Protein AF-A0A830BHT2-F1 (afdb_monomer)

Solvent-accessible surface area (backbone atoms only — not comparable to full-atom values): 4720 Å² total; per-residue (Å²): 89,54,49,80,75,48,71,53,99,67,53,30,34,36,25,41,72,16,30,50,71,51,74,58,88,58,34,32,33,78,45,82,63,36,74,42,79,45,61,21,94,77,56,88,79,87,80,88,80,66,86,92,50,83,90,64,66,91,79,57,41,80,51,55,70,73,55,53,52,57,62,60,72,76,112

Foldseek 3Di:
DADFPDADPLGWTWGAQDWDWQDDPLEIETHTDGIDTDGSVPDPDDDDDDPVDDPDDPSHDYDDPVVSVVRVVVD

Mean predicted aligned error: 3.43 Å

Organism: NCBI:txid374723

Radius of gyration: 13.94 Å; Cα contacts (8 Å, |Δi|>4): 113; chains: 1; bounding box: 29×28×36 Å

InterPro domains:
  IPR001163 Sm domain, eukaryotic/archaea-type [PF01423] (2-47)
  IPR001163 Sm domain, eukaryotic/archaea-type [SM00651] (1-48)
  IPR010920 LSM domain superfamily [SSF50182] (2-52)
  IPR044642 U6 snRNA-associated Sm-like protein Lsm1/8 [PTHR15588] (1-69)
  IPR047575 Sm domain [PS52002] (1-52)

Structure (mmCIF, N/CA/C/O backbone):
data_AF-A0A830BHT2-F1
#
_entry.id   AF-A0A830BHT2-F1
#
loop_
_atom_site.group_PDB
_atom_site.id
_atom_site.type_symbol
_atom_site.label_atom_id
_atom_site.label_alt_id
_atom_site.label_comp_id
_atom_site.label_asym_id
_atom_site.label_entity_id
_atom_site.label_seq_id
_atom_site.pdbx_PDB_ins_code
_atom_site.Cartn_x
_atom_site.Cartn_y
_atom_site.Cartn_z
_atom_site.occupancy
_atom_site.B_iso_or_equiv
_atom_site.auth_seq_id
_atom_site.auth_comp_id
_atom_site.auth_asym_id
_atom_site.auth_atom_id
_atom_site.pdbx_PDB_model_num
ATOM 1 N N . MET A 1 1 ? -1.782 2.55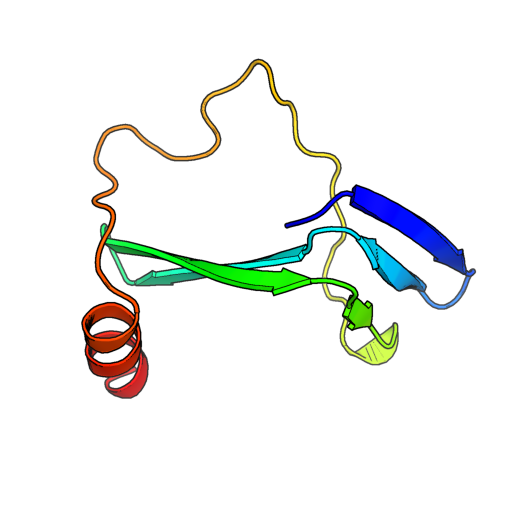5 -0.740 1.00 94.56 1 MET A N 1
ATOM 2 C CA . MET A 1 1 ? -1.966 3.768 -1.566 1.00 94.56 1 MET A CA 1
ATOM 3 C C . MET A 1 1 ? -0.638 4.499 -1.674 1.00 94.56 1 MET A C 1
ATOM 5 O O . MET A 1 1 ? 0.228 4.256 -0.845 1.00 94.56 1 MET A O 1
ATOM 9 N N . GLY A 1 2 ? -0.449 5.348 -2.679 1.00 96.00 2 GLY A N 1
ATOM 10 C CA . GLY A 1 2 ? 0.780 6.120 -2.882 1.00 96.00 2 GLY A CA 1
ATOM 11 C C . GLY A 1 2 ? 0.859 6.664 -4.305 1.00 96.00 2 GLY A C 1
ATOM 12 O O . GLY A 1 2 ? 0.044 6.297 -5.152 1.00 96.00 2 GLY A O 1
ATOM 13 N N . THR A 1 3 ? 1.849 7.507 -4.583 1.00 97.19 3 THR A N 1
ATOM 14 C CA . THR A 1 3 ? 2.078 8.029 -5.936 1.00 97.19 3 THR A CA 1
ATOM 15 C C . THR A 1 3 ? 2.840 6.995 -6.755 1.00 97.19 3 THR A C 1
ATOM 17 O O . THR A 1 3 ? 3.994 6.694 -6.441 1.00 97.19 3 THR A O 1
ATOM 20 N N . LEU A 1 4 ? 2.227 6.464 -7.816 1.00 97.56 4 LEU A N 1
ATOM 21 C CA . LEU A 1 4 ? 2.898 5.550 -8.742 1.00 97.56 4 LEU A CA 1
ATOM 22 C C . LEU A 1 4 ? 3.980 6.303 -9.525 1.00 97.56 4 LEU A C 1
ATOM 24 O O . LEU A 1 4 ? 3.682 7.173 -10.339 1.00 97.56 4 LEU A O 1
ATOM 28 N N . ARG A 1 5 ? 5.250 5.985 -9.259 1.00 98.00 5 ARG A N 1
ATOM 29 C CA . ARG A 1 5 ? 6.403 6.632 -9.905 1.00 98.00 5 ARG A CA 1
ATOM 30 C C . ARG A 1 5 ? 6.902 5.878 -11.126 1.00 98.00 5 ARG A C 1
ATOM 32 O O . ARG A 1 5 ? 7.392 6.505 -12.059 1.00 98.00 5 ARG A O 1
ATOM 39 N N . SER A 1 6 ? 6.799 4.554 -11.116 1.00 97.88 6 SER A N 1
ATOM 40 C CA . SER A 1 6 ? 7.193 3.706 -12.238 1.00 97.88 6 SER A CA 1
ATOM 41 C C . SER A 1 6 ? 6.519 2.343 -12.138 1.00 97.88 6 SER A C 1
ATOM 43 O O . SER A 1 6 ? 6.221 1.882 -11.032 1.00 97.88 6 SER A O 1
ATOM 45 N N . PHE A 1 7 ? 6.318 1.708 -13.288 1.00 97.75 7 PHE A N 1
ATOM 46 C CA . PHE A 1 7 ? 5.909 0.316 -13.410 1.00 97.75 7 PHE A CA 1
ATOM 47 C C . PHE A 1 7 ? 6.527 -0.320 -14.663 1.00 97.75 7 PHE A C 1
ATOM 49 O O . PHE A 1 7 ? 6.983 0.392 -15.559 1.00 97.75 7 PHE A O 1
ATOM 56 N N . ASP A 1 8 ? 6.546 -1.651 -14.731 1.00 97.69 8 ASP A N 1
ATOM 57 C CA . ASP A 1 8 ? 7.007 -2.407 -15.903 1.00 97.69 8 ASP A CA 1
ATOM 58 C C . ASP A 1 8 ? 5.940 -3.386 -16.437 1.00 97.69 8 ASP A C 1
ATOM 60 O O . ASP A 1 8 ? 4.844 -3.507 -15.887 1.00 97.69 8 ASP A O 1
ATOM 64 N N . GLN A 1 9 ? 6.249 -4.103 -17.526 1.00 97.38 9 GLN A N 1
ATOM 65 C CA . GLN A 1 9 ? 5.338 -5.080 -18.141 1.00 97.38 9 GLN A CA 1
ATOM 66 C C . GLN A 1 9 ? 5.040 -6.309 -17.267 1.00 97.38 9 GLN A C 1
ATOM 68 O O . GLN A 1 9 ? 4.148 -7.087 -17.598 1.00 97.38 9 GLN A O 1
ATOM 73 N N . PHE A 1 10 ? 5.793 -6.509 -16.184 1.00 96.88 10 PHE A N 1
ATOM 74 C CA . PHE A 1 10 ? 5.567 -7.573 -15.210 1.00 96.88 10 PHE A CA 1
ATOM 75 C C . PHE A 1 10 ? 4.775 -7.077 -13.997 1.00 96.88 10 PHE A C 1
ATOM 77 O O . PHE A 1 10 ? 4.591 -7.845 -13.061 1.00 96.88 10 PHE A O 1
ATOM 84 N N . ALA A 1 11 ? 4.298 -5.826 -14.018 1.00 96.56 11 ALA A N 1
ATOM 85 C CA . ALA A 1 11 ? 3.601 -5.152 -12.925 1.00 96.56 11 ALA A CA 1
ATOM 86 C C . ALA A 1 11 ? 4.450 -4.921 -11.663 1.00 96.56 11 ALA A C 1
ATOM 88 O O . ALA A 1 11 ? 3.897 -4.646 -10.597 1.00 96.56 11 ALA A O 1
ATOM 89 N N . ASN A 1 12 ? 5.786 -4.971 -11.755 1.00 98.00 12 ASN A N 1
ATOM 90 C CA . ASN A 1 12 ? 6.606 -4.427 -10.673 1.00 98.00 12 ASN A CA 1
ATOM 91 C C . ASN A 1 12 ? 6.339 -2.923 -10.577 1.00 98.00 12 ASN A C 1
ATOM 93 O O . ASN A 1 12 ? 6.257 -2.255 -11.607 1.00 98.00 12 ASN A O 1
ATOM 97 N N . ALA A 1 13 ? 6.218 -2.387 -9.364 1.00 98.00 13 ALA A N 1
ATOM 98 C CA . ALA A 1 13 ? 5.818 -0.998 -9.157 1.00 98.00 13 ALA A CA 1
ATOM 99 C C . ALA A 1 13 ? 6.673 -0.304 -8.098 1.00 98.00 13 ALA A C 1
ATOM 101 O O . ALA A 1 13 ? 7.056 -0.899 -7.089 1.00 98.00 13 ALA A O 1
ATOM 102 N N . VAL A 1 14 ? 6.929 0.986 -8.312 1.00 98.38 14 VAL A N 1
ATOM 103 C CA . VAL A 1 14 ? 7.542 1.874 -7.320 1.00 98.38 14 VAL A CA 1
ATOM 104 C C . VAL A 1 14 ? 6.512 2.912 -6.899 1.00 98.38 14 VAL A C 1
ATOM 106 O O . VAL A 1 14 ? 6.056 3.707 -7.724 1.00 98.38 14 VAL A O 1
ATOM 109 N N . LEU A 1 15 ? 6.163 2.913 -5.614 1.00 98.31 15 LEU A N 1
ATOM 110 C CA . LEU A 1 15 ? 5.287 3.900 -4.995 1.00 98.31 15 LEU A CA 1
ATOM 111 C C . LEU A 1 15 ? 6.104 4.848 -4.117 1.00 98.31 15 LEU A C 1
ATOM 113 O O . LEU A 1 15 ? 6.889 4.409 -3.279 1.00 98.31 15 LEU A O 1
ATOM 117 N N . GLU A 1 16 ? 5.893 6.148 -4.277 1.00 98.25 16 GLU A N 1
ATOM 118 C CA . GLU A 1 16 ? 6.399 7.164 -3.352 1.00 98.25 16 GLU A CA 1
ATOM 119 C C . GLU A 1 16 ? 5.303 7.584 -2.368 1.00 98.25 16 GLU A C 1
ATOM 121 O O . GLU A 1 16 ? 4.117 7.579 -2.711 1.00 98.25 16 GLU A O 1
ATOM 126 N N . SER A 1 17 ? 5.708 7.968 -1.151 1.00 97.69 17 SER A N 1
ATOM 127 C CA . SER A 1 17 ? 4.803 8.382 -0.069 1.00 97.69 17 SER A CA 1
ATOM 128 C C . SER A 1 17 ? 3.707 7.346 0.179 1.00 97.69 17 SER A C 1
ATOM 130 O O . SER A 1 17 ? 2.548 7.678 0.414 1.00 97.69 17 SER A O 1
ATOM 132 N N . ALA A 1 18 ? 4.083 6.071 0.078 1.00 97.94 18 ALA A N 1
ATOM 133 C CA . ALA A 1 18 ? 3.171 4.961 0.196 1.00 97.94 18 ALA A CA 1
ATOM 134 C C . ALA A 1 18 ? 2.649 4.831 1.630 1.00 97.94 18 ALA A C 1
ATOM 136 O O . ALA A 1 18 ? 3.387 5.024 2.603 1.00 97.94 18 ALA A O 1
ATOM 137 N N . CYS A 1 19 ? 1.387 4.438 1.744 1.00 96.94 19 CYS A N 1
ATOM 138 C CA . CYS A 1 19 ? 0.766 3.966 2.969 1.00 96.94 19 CYS A CA 1
ATOM 139 C C . CYS A 1 19 ? 0.038 2.640 2.723 1.00 96.94 19 CYS A C 1
ATOM 141 O O . CYS A 1 19 ? -0.554 2.412 1.664 1.00 96.94 19 CYS A O 1
ATOM 143 N N . GLU A 1 20 ? 0.075 1.756 3.707 1.00 96.62 20 GLU A N 1
ATOM 144 C CA . GLU A 1 20 ? -0.783 0.580 3.770 1.00 96.62 20 GLU A CA 1
ATOM 145 C C . GLU A 1 20 ? -2.078 0.962 4.483 1.00 96.62 20 GLU A C 1
ATOM 147 O O . GLU A 1 20 ? -2.037 1.423 5.622 1.00 96.62 20 GLU A O 1
ATO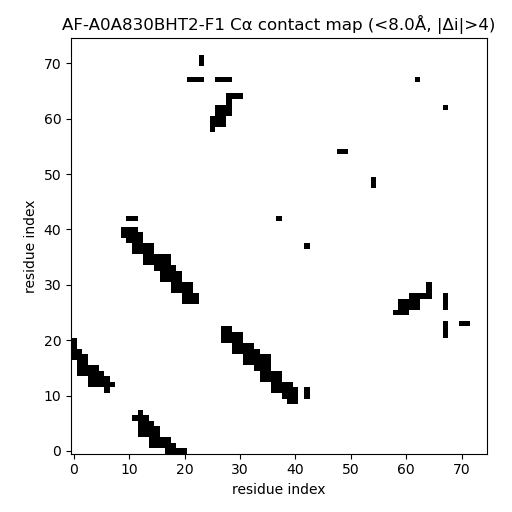M 152 N N . ARG A 1 21 ? -3.223 0.771 3.821 1.00 95.88 21 ARG A N 1
ATOM 153 C CA . ARG A 1 21 ? -4.534 0.919 4.454 1.00 95.88 21 ARG A CA 1
ATOM 154 C C . ARG A 1 21 ? -5.028 -0.456 4.880 1.00 95.88 21 ARG A C 1
ATOM 156 O O . ARG A 1 21 ? -5.269 -1.306 4.027 1.00 95.88 21 ARG A O 1
ATOM 163 N N . VAL A 1 22 ? -5.205 -0.653 6.180 1.00 96.56 22 VAL A N 1
ATOM 164 C CA . VAL A 1 22 ? -5.807 -1.866 6.748 1.00 96.56 22 VAL A CA 1
ATOM 165 C C . VAL A 1 22 ? -7.262 -1.563 7.086 1.00 96.56 22 VAL A C 1
ATOM 167 O O . VAL A 1 22 ? -7.527 -0.564 7.752 1.00 96.56 22 VAL A O 1
ATOM 170 N N . ILE A 1 23 ? -8.191 -2.411 6.637 1.00 96.31 23 ILE A N 1
ATOM 171 C CA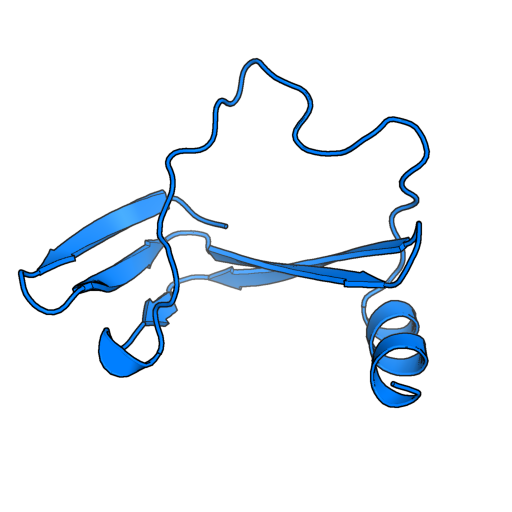 . ILE A 1 23 ? -9.636 -2.282 6.882 1.00 96.31 23 ILE A CA 1
ATOM 172 C C . ILE A 1 23 ? -10.132 -3.563 7.558 1.00 96.31 23 ILE A C 1
ATOM 174 O O . ILE A 1 23 ? -9.912 -4.656 7.038 1.00 96.31 23 ILE A O 1
ATOM 178 N N . VAL A 1 24 ? -10.799 -3.433 8.707 1.00 96.44 24 VAL A N 1
ATOM 179 C CA . 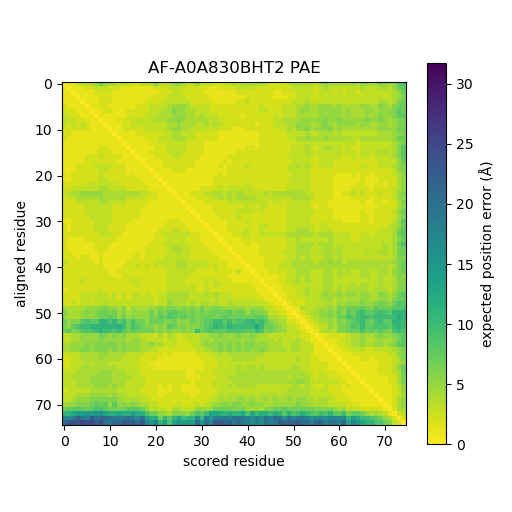VAL A 1 24 ? -11.394 -4.547 9.465 1.00 96.44 24 VAL A CA 1
ATOM 180 C C . VAL A 1 24 ? -12.798 -4.141 9.911 1.00 96.44 24 VAL A C 1
ATOM 182 O O . VAL A 1 24 ? -12.956 -3.348 10.838 1.00 96.44 24 VAL A O 1
ATOM 185 N N . GLY A 1 25 ? -13.828 -4.673 9.245 1.00 94.94 25 GLY A N 1
ATOM 186 C CA . GLY A 1 25 ? -15.205 -4.202 9.434 1.00 94.94 25 GLY A CA 1
ATOM 187 C C . GLY A 1 25 ? -15.324 -2.709 9.108 1.00 94.94 25 GLY A C 1
ATOM 188 O O . GLY A 1 25 ? -14.851 -2.272 8.061 1.00 94.94 25 GLY A O 1
ATOM 189 N N . ASP A 1 26 ? -15.889 -1.934 10.036 1.00 96.81 26 ASP A N 1
ATOM 190 C CA . ASP A 1 26 ? -16.050 -0.476 9.911 1.00 96.81 26 ASP A CA 1
ATOM 191 C C . ASP A 1 26 ? -14.820 0.314 10.405 1.00 96.81 26 ASP A C 1
ATOM 193 O O . ASP A 1 26 ? -14.872 1.538 10.535 1.00 96.81 26 ASP A O 1
ATOM 197 N N . LEU A 1 27 ? -13.710 -0.363 10.722 1.00 97.50 27 LEU A N 1
ATOM 198 C CA . LEU A 1 27 ? -12.475 0.264 11.195 1.00 97.50 27 LEU A CA 1
ATOM 199 C C . LEU A 1 27 ? -11.434 0.328 10.082 1.00 97.50 27 LEU A C 1
ATOM 201 O O . LEU A 1 27 ? -11.257 -0.637 9.337 1.00 97.50 27 LEU A O 1
ATOM 205 N N . TYR A 1 28 ? -10.676 1.423 10.028 1.00 97.44 28 TYR A N 1
ATOM 206 C CA . TYR A 1 28 ? -9.516 1.527 9.146 1.00 97.44 28 TYR A CA 1
ATOM 207 C C . TYR A 1 28 ? -8.320 2.217 9.804 1.00 97.44 28 TYR A C 1
ATOM 209 O O . TYR A 1 28 ? -8.451 2.971 10.771 1.00 97.44 28 TYR A O 1
ATOM 217 N N . CYS A 1 29 ? -7.132 1.971 9.262 1.00 97.69 29 CYS A N 1
ATOM 218 C CA . CYS A 1 29 ? -5.904 2.651 9.652 1.00 97.69 29 CYS A CA 1
ATOM 219 C C . CYS A 1 29 ? -4.949 2.757 8.460 1.00 97.69 29 CYS A C 1
ATOM 221 O O . CYS A 1 29 ? -4.774 1.781 7.732 1.00 97.69 29 CYS A O 1
ATOM 223 N N . ASP A 1 30 ? -4.305 3.918 8.313 1.00 96.81 30 ASP A N 1
ATOM 224 C CA . ASP A 1 30 ? -3.274 4.166 7.302 1.00 96.81 30 ASP A CA 1
ATOM 225 C C . ASP A 1 30 ? -1.889 4.143 7.958 1.00 96.81 30 ASP A C 1
ATOM 227 O O . ASP A 1 30 ? -1.562 4.995 8.789 1.00 96.81 30 ASP A O 1
ATOM 231 N N . ILE A 1 31 ? -1.071 3.164 7.578 1.00 97.12 31 ILE A N 1
ATOM 232 C CA . ILE A 1 31 ? 0.275 2.934 8.103 1.00 97.12 31 ILE A CA 1
ATOM 233 C C . ILE A 1 31 ? 1.294 3.461 7.080 1.00 97.12 31 ILE A C 1
ATOM 235 O O . ILE A 1 31 ? 1.322 2.972 5.950 1.00 97.12 31 ILE A O 1
ATOM 239 N N . PRO A 1 32 ? 2.141 4.448 7.424 1.00 97.56 32 PRO A N 1
ATOM 240 C CA . PRO A 1 32 ? 3.113 5.002 6.485 1.00 97.56 32 PRO A CA 1
ATOM 241 C C . PRO A 1 32 ? 4.229 3.997 6.167 1.00 97.56 32 PRO A C 1
ATOM 243 O O . PRO A 1 32 ? 4.794 3.377 7.066 1.00 97.56 32 PRO A O 1
ATOM 246 N N . LEU A 1 33 ? 4.573 3.888 4.883 1.00 97.19 33 LEU A N 1
ATOM 247 C CA . LEU A 1 33 ? 5.636 3.023 4.357 1.00 97.19 33 LEU A CA 1
ATOM 248 C C . LEU A 1 33 ? 6.767 3.815 3.679 1.00 97.19 33 LEU A C 1
ATOM 250 O O . LEU A 1 33 ? 7.905 3.355 3.655 1.00 97.19 33 LEU A O 1
ATOM 254 N N . GLY A 1 34 ? 6.482 5.008 3.143 1.00 97.38 34 GLY A N 1
ATOM 255 C CA . GLY A 1 34 ? 7.478 5.838 2.458 1.00 97.38 34 GLY A CA 1
ATOM 256 C C . GLY A 1 34 ? 7.713 5.394 1.012 1.00 97.38 34 GLY A C 1
ATOM 257 O O . GLY A 1 34 ? 6.764 5.295 0.240 1.00 97.38 34 GLY A O 1
ATOM 258 N N . LEU A 1 35 ? 8.967 5.168 0.615 1.00 98.06 35 LEU A N 1
ATOM 259 C CA . LEU A 1 35 ? 9.283 4.618 -0.708 1.00 98.06 35 LEU A CA 1
ATOM 260 C C . LEU A 1 35 ? 9.092 3.098 -0.685 1.00 98.06 35 LEU A C 1
ATOM 262 O O . LEU A 1 35 ? 9.748 2.408 0.094 1.00 98.06 35 LEU A O 1
ATOM 266 N N . TYR A 1 36 ? 8.223 2.578 -1.548 1.00 97.94 36 TYR A N 1
ATOM 267 C CA . TYR A 1 36 ? 7.826 1.174 -1.528 1.00 97.94 36 TYR A CA 1
ATOM 268 C C . TYR A 1 36 ? 7.981 0.527 -2.906 1.00 97.94 36 TYR A C 1
ATOM 270 O O . TYR A 1 36 ? 7.464 1.035 -3.901 1.00 97.94 36 TYR A O 1
ATOM 278 N N . VAL A 1 37 ? 8.704 -0.594 -2.963 1.00 97.81 37 VAL A N 1
ATOM 279 C CA . VAL A 1 37 ? 8.938 -1.372 -4.189 1.00 97.81 37 VAL A CA 1
ATOM 280 C C . VAL A 1 37 ? 8.142 -2.666 -4.105 1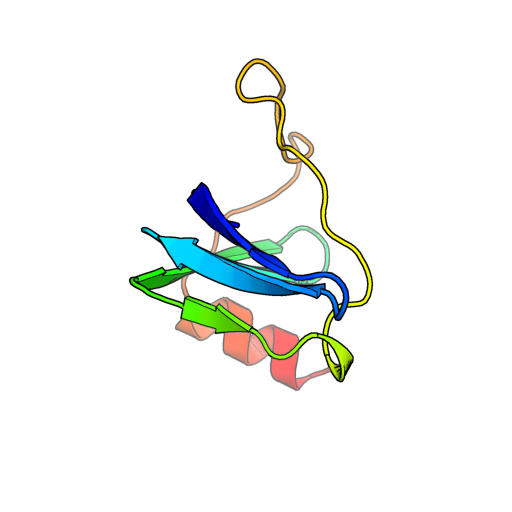.00 97.81 37 VAL A C 1
ATOM 282 O O . VAL A 1 37 ? 8.334 -3.459 -3.185 1.00 97.81 37 VAL A O 1
ATOM 285 N N . ILE A 1 38 ? 7.258 -2.877 -5.074 1.00 97.56 38 ILE A N 1
ATOM 286 C CA . ILE A 1 38 ? 6.340 -4.013 -5.129 1.00 97.56 38 ILE A CA 1
ATOM 287 C C . ILE A 1 38 ? 6.768 -4.929 -6.271 1.00 97.56 38 ILE A C 1
ATOM 289 O O . ILE A 1 38 ? 6.978 -4.475 -7.396 1.00 97.56 38 ILE A O 1
ATOM 293 N N . ARG A 1 39 ? 6.886 -6.224 -5.971 1.00 98.12 39 ARG A N 1
ATOM 294 C CA . ARG A 1 39 ? 7.113 -7.267 -6.975 1.00 98.12 39 ARG A CA 1
ATOM 295 C C . ARG A 1 39 ? 5.794 -7.637 -7.645 1.00 98.12 39 ARG A C 1
ATOM 297 O O . ARG A 1 39 ? 4.798 -7.842 -6.952 1.00 98.12 39 ARG A O 1
ATOM 304 N N . GLY A 1 40 ? 5.798 -7.728 -8.967 1.00 97.75 40 GLY A N 1
ATOM 305 C CA . GLY A 1 40 ? 4.599 -7.869 -9.783 1.00 97.75 40 GLY A CA 1
ATOM 306 C C . GLY A 1 40 ? 3.802 -9.144 -9.531 1.00 97.75 40 GLY A C 1
ATOM 307 O O . GLY A 1 40 ? 2.578 -9.112 -9.576 1.00 97.75 40 G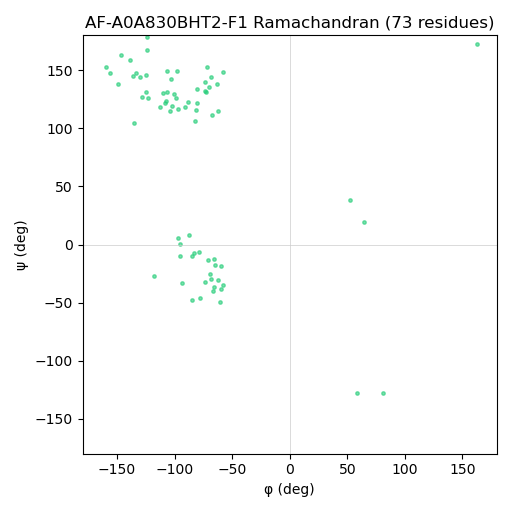LY A O 1
ATOM 308 N N . GLU A 1 41 ? 4.451 -10.247 -9.150 1.00 97.94 41 GLU A N 1
ATOM 309 C CA . GLU A 1 41 ? 3.751 -11.485 -8.786 1.00 97.94 41 GLU A CA 1
ATOM 310 C C . GLU A 1 41 ? 2.883 -11.359 -7.521 1.00 97.94 41 GLU A C 1
ATOM 312 O O . GLU A 1 41 ? 1.997 -12.181 -7.304 1.00 97.94 41 GLU A O 1
ATOM 317 N N . ASN A 1 42 ? 3.120 -10.329 -6.702 1.00 96.75 42 ASN A N 1
ATOM 318 C CA . ASN A 1 42 ? 2.331 -10.034 -5.506 1.00 96.75 42 ASN A CA 1
ATOM 319 C C . ASN A 1 42 ? 1.220 -9.002 -5.779 1.00 96.75 42 ASN A C 1
ATOM 321 O O . ASN A 1 42 ? 0.497 -8.621 -4.857 1.00 96.75 42 ASN A O 1
ATOM 325 N N . VAL A 1 43 ? 1.091 -8.513 -7.017 1.00 96.75 43 VAL A N 1
ATOM 326 C CA . VAL A 1 43 ? 0.078 -7.528 -7.405 1.00 96.75 43 VAL A CA 1
ATOM 327 C C . VAL A 1 43 ? -1.179 -8.246 -7.881 1.00 96.75 43 VAL A C 1
ATOM 329 O O . VAL A 1 43 ? -1.169 -8.947 -8.887 1.00 96.75 43 VAL A O 1
ATOM 332 N N . VAL A 1 44 ? -2.291 -8.018 -7.182 1.00 97.44 44 VAL A N 1
ATOM 333 C CA . VAL A 1 44 ? -3.618 -8.461 -7.639 1.00 97.44 44 VAL A CA 1
ATOM 334 C C . VAL A 1 44 ? -4.225 -7.437 -8.600 1.00 97.44 44 VAL A C 1
ATOM 336 O O . VAL A 1 44 ? -4.717 -7.797 -9.665 1.00 97.44 44 VAL A O 1
ATOM 339 N N . LEU A 1 45 ? -4.195 -6.153 -8.226 1.00 96.44 45 LEU A N 1
ATOM 340 C CA . LEU A 1 45 ? -4.744 -5.050 -9.013 1.00 96.44 45 LEU A CA 1
ATOM 341 C C . LEU A 1 45 ? -4.056 -3.730 -8.639 1.00 96.44 45 LEU A C 1
ATOM 343 O O . LEU A 1 45 ? -3.685 -3.521 -7.484 1.00 96.44 45 LEU A O 1
ATOM 347 N N . ILE A 1 46 ? -3.927 -2.832 -9.617 1.00 95.00 46 ILE A N 1
ATOM 348 C CA . ILE A 1 46 ? -3.524 -1.434 -9.434 1.00 95.00 46 ILE A CA 1
ATOM 349 C C . ILE A 1 46 ? -4.610 -0.568 -10.070 1.00 95.00 46 ILE A C 1
ATOM 351 O O . ILE A 1 46 ? -5.014 -0.820 -11.203 1.00 95.00 46 ILE A O 1
ATOM 355 N N . GLY A 1 47 ? -5.084 0.437 -9.338 1.00 93.81 47 GLY A N 1
ATOM 356 C CA . GLY A 1 47 ? -6.078 1.397 -9.812 1.00 93.81 47 GLY A CA 1
ATOM 357 C C . GLY A 1 47 ? -5.665 2.822 -9.470 1.00 93.81 47 GLY A C 1
ATOM 358 O O . GLY A 1 47 ? -5.013 3.054 -8.450 1.00 93.81 47 GLY A O 1
ATOM 359 N N . GLU A 1 48 ? -6.033 3.763 -10.335 1.00 93.94 48 GLU A N 1
ATOM 360 C CA . GLU A 1 48 ? -5.909 5.192 -10.058 1.00 93.94 48 GLU A CA 1
ATOM 361 C C . GLU A 1 48 ? -6.977 5.619 -9.046 1.00 93.94 48 GLU A C 1
ATOM 363 O O . GLU A 1 48 ? -8.118 5.153 -9.092 1.00 93.94 48 GLU A O 1
ATOM 368 N N . LEU A 1 49 ? -6.587 6.487 -8.115 1.00 91.62 49 LEU A N 1
ATOM 369 C CA . LEU A 1 49 ? -7.465 6.999 -7.073 1.00 91.62 49 LEU A CA 1
ATOM 370 C C . LEU A 1 49 ? -7.974 8.382 -7.474 1.00 91.62 49 LEU A C 1
ATOM 372 O O . LEU A 1 49 ? -7.182 9.277 -7.760 1.00 91.62 49 LEU A O 1
ATOM 376 N N . ASP A 1 50 ? -9.292 8.547 -7.478 1.00 92.00 50 ASP A N 1
ATOM 377 C CA . ASP A 1 50 ? -9.937 9.830 -7.742 1.00 92.00 50 ASP A CA 1
ATOM 378 C C . ASP A 1 50 ? -9.952 10.672 -6.460 1.00 92.00 50 ASP A C 1
ATOM 380 O O . ASP A 1 50 ? -10.711 10.389 -5.533 1.00 92.00 50 ASP A O 1
ATOM 384 N N . LEU A 1 51 ? -9.101 11.699 -6.413 1.00 86.44 51 LEU A N 1
ATOM 385 C CA . LEU A 1 51 ? -8.931 12.564 -5.241 1.00 86.44 51 LEU A CA 1
ATOM 386 C C . LEU A 1 51 ? -10.131 13.488 -4.985 1.00 86.44 51 LEU A C 1
ATOM 388 O O . LEU A 1 51 ? -10.212 14.092 -3.917 1.00 86.44 51 LEU A O 1
ATOM 392 N N . GLU A 1 52 ? -11.046 13.630 -5.947 1.00 90.25 52 GLU A N 1
ATOM 393 C CA . GLU A 1 52 ? -12.254 14.447 -5.788 1.00 90.25 52 GLU A CA 1
ATOM 394 C C . GLU A 1 52 ? -13.399 13.673 -5.119 1.00 90.25 52 GLU A C 1
ATOM 396 O O . GLU A 1 52 ? -14.410 14.267 -4.737 1.00 90.25 52 GLU A O 1
ATOM 401 N N . LYS A 1 53 ? -13.258 12.351 -4.962 1.00 88.25 53 LYS A N 1
ATOM 402 C CA . LYS A 1 53 ? -14.273 11.482 -4.363 1.00 88.25 53 LYS A CA 1
ATOM 403 C C . LYS A 1 53 ? -13.879 11.031 -2.963 1.00 88.25 53 LYS A C 1
ATOM 405 O O . LYS A 1 53 ? -12.710 10.822 -2.654 1.00 88.25 53 LYS A O 1
ATOM 410 N N . GLU A 1 54 ? -14.891 10.820 -2.124 1.00 83.00 54 GLU A N 1
ATOM 411 C CA . GLU A 1 54 ? -14.702 10.135 -0.846 1.00 83.00 54 GLU A CA 1
ATOM 412 C C . GLU A 1 54 ? -14.228 8.699 -1.103 1.00 83.00 54 GLU A C 1
ATOM 414 O O . GLU A 1 54 ? -14.946 7.880 -1.677 1.00 83.00 54 GLU A O 1
ATOM 419 N N . GLU A 1 55 ? -12.998 8.400 -0.682 1.00 85.94 55 GLU A N 1
ATOM 420 C CA . GLU A 1 55 ? -12.387 7.076 -0.848 1.00 85.94 55 GLU A CA 1
ATOM 421 C C . GLU A 1 55 ? -13.066 6.00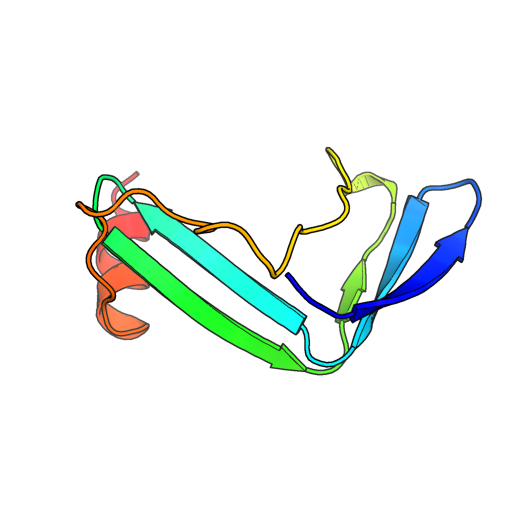0 0.008 1.00 85.94 55 GLU A C 1
ATOM 423 O O . GLU A 1 55 ? -13.044 4.818 -0.338 1.00 85.94 55 GLU A O 1
ATOM 428 N N . LEU A 1 56 ? -13.622 6.400 1.155 1.00 91.62 56 LEU A N 1
ATOM 429 C CA . LEU A 1 56 ? -14.206 5.509 2.150 1.00 91.62 56 LEU A CA 1
ATOM 430 C C . LEU A 1 56 ? -15.655 5.911 2.446 1.00 91.62 56 LEU A C 1
ATOM 432 O O . LEU A 1 56 ? -15.964 7.101 2.481 1.00 91.62 56 LEU A O 1
ATOM 436 N N . PRO A 1 57 ? -16.540 4.941 2.729 1.00 93.12 57 PRO A N 1
ATOM 437 C CA . PRO A 1 57 ? -17.886 5.229 3.207 1.00 93.12 57 PRO A CA 1
ATOM 438 C C . PRO A 1 57 ? -17.901 6.053 4.504 1.00 93.12 57 PRO A C 1
ATOM 440 O O . PRO A 1 57 ? -17.076 5.845 5.393 1.00 93.12 57 PRO A O 1
ATOM 443 N N . ALA A 1 58 ? -18.930 6.887 4.679 1.00 93.50 58 ALA A N 1
ATOM 444 C CA . ALA A 1 58 ? -19.079 7.777 5.837 1.00 93.50 58 ALA A CA 1
ATOM 445 C C . ALA A 1 58 ? -19.133 7.079 7.216 1.00 93.50 58 ALA A C 1
ATOM 447 O O . ALA A 1 58 ? -18.931 7.731 8.236 1.00 93.50 58 ALA A O 1
ATOM 448 N N . HIS A 1 59 ? -19.423 5.774 7.273 1.00 94.81 59 HIS A N 1
ATOM 449 C CA . HIS A 1 59 ? -19.465 5.013 8.528 1.00 94.81 59 HIS A CA 1
ATOM 450 C C . HIS A 1 59 ? -18.083 4.532 9.004 1.00 94.81 59 HIS A C 1
ATOM 452 O O . HIS A 1 59 ? -17.974 4.001 10.108 1.00 94.81 59 HIS A O 1
ATOM 458 N N . MET A 1 60 ? -17.028 4.695 8.197 1.00 97.44 60 MET A N 1
ATOM 459 C CA . MET A 1 60 ? -15.703 4.196 8.550 1.00 97.44 60 MET A CA 1
ATOM 460 C C . MET A 1 60 ? -15.038 5.016 9.658 1.00 97.44 60 MET A C 1
ATOM 462 O O . MET A 1 60 ? -14.932 6.240 9.587 1.00 97.44 60 MET A O 1
ATOM 466 N N . THR A 1 61 ? -14.517 4.321 10.668 1.00 97.38 61 THR A N 1
ATOM 467 C CA . THR A 1 61 ? -13.848 4.914 11.830 1.00 97.38 61 THR A CA 1
ATOM 468 C C . THR A 1 61 ? -12.344 4.676 11.768 1.00 97.38 61 THR A C 1
ATOM 470 O O . THR A 1 61 ? -11.876 3.536 11.724 1.00 97.38 61 THR A O 1
ATOM 473 N N . ARG A 1 62 ? -11.562 5.760 11.805 1.00 97.06 62 ARG A N 1
ATOM 474 C CA . ARG A 1 62 ? -10.100 5.671 11.874 1.00 97.06 62 ARG A CA 1
ATOM 475 C C . ARG A 1 62 ? -9.667 5.246 13.273 1.00 97.06 62 ARG A C 1
ATOM 477 O O . ARG A 1 62 ? -10.082 5.860 14.253 1.00 97.06 62 ARG A O 1
ATOM 484 N N . VAL A 1 63 ? -8.775 4.266 13.360 1.00 97.88 63 VAL A N 1
ATOM 485 C CA . VAL A 1 63 ? -8.177 3.807 14.623 1.00 97.88 63 VAL A CA 1
ATOM 486 C C . VAL A 1 63 ? -6.651 3.874 14.587 1.00 97.88 63 VAL A C 1
ATOM 488 O O . VAL A 1 63 ? -6.031 4.050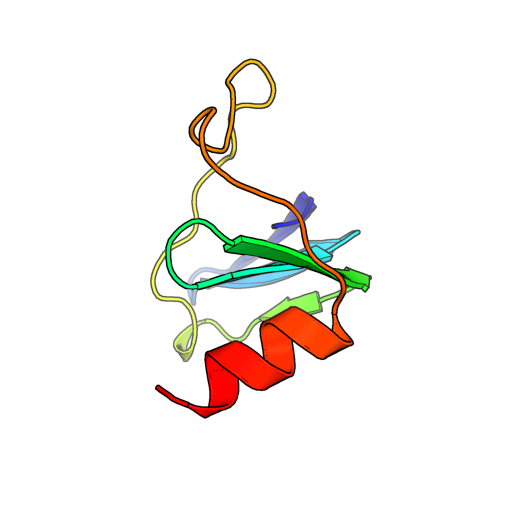 13.537 1.00 97.88 63 VAL A O 1
ATOM 491 N N . GLU A 1 64 ? -6.036 3.734 15.759 1.00 97.50 64 GLU A N 1
ATOM 492 C CA . GLU A 1 64 ? -4.582 3.672 15.906 1.00 97.50 64 GLU A CA 1
ATOM 493 C C . GLU A 1 64 ? -4.001 2.347 15.397 1.00 97.50 64 GLU A C 1
ATOM 495 O O . GLU A 1 64 ? -4.631 1.289 15.473 1.00 97.50 64 GLU A O 1
ATOM 500 N N . THR A 1 65 ? -2.739 2.383 14.964 1.00 95.69 65 THR A N 1
ATOM 501 C CA . THR A 1 65 ? -2.032 1.218 14.408 1.00 95.69 65 THR A CA 1
ATOM 502 C C . THR A 1 65 ? -1.969 0.033 15.374 1.00 95.69 65 THR A C 1
ATOM 504 O O . THR A 1 65 ? -2.005 -1.122 14.954 1.00 95.69 65 THR A O 1
ATOM 507 N N . ALA A 1 66 ? -1.859 0.285 16.681 1.00 95.56 66 ALA A N 1
ATOM 508 C CA . ALA A 1 66 ? -1.855 -0.786 17.677 1.00 95.56 66 ALA A CA 1
ATOM 509 C C . ALA A 1 66 ? -3.206 -1.517 17.732 1.00 95.56 66 ALA A C 1
ATOM 511 O O . ALA A 1 66 ? -3.241 -2.736 17.898 1.00 95.56 66 ALA A O 1
ATOM 512 N N . GLU A 1 67 ? -4.303 -0.780 17.559 1.00 95.88 67 GLU A N 1
ATOM 513 C CA . GLU A 1 67 ? -5.647 -1.334 17.639 1.00 95.88 67 GLU A CA 1
ATOM 514 C C . GLU A 1 67 ? -6.017 -2.095 16.370 1.00 95.88 67 GLU A C 1
ATOM 516 O O . GLU A 1 67 ? -6.442 -3.245 16.466 1.00 95.88 67 GLU A O 1
ATOM 521 N N . ILE A 1 68 ? -5.751 -1.526 15.185 1.00 96.75 68 ILE A N 1
ATOM 522 C CA . ILE A 1 68 ? -6.040 -2.211 13.915 1.00 96.75 68 ILE A CA 1
ATOM 523 C C . ILE A 1 68 ? -5.283 -3.542 13.805 1.00 96.75 68 ILE A C 1
ATOM 525 O O . ILE A 1 68 ? -5.833 -4.542 13.353 1.00 96.75 68 ILE A O 1
ATOM 529 N N . LYS A 1 69 ? -4.031 -3.586 14.286 1.00 94.19 69 LYS A N 1
ATOM 530 C CA . LYS A 1 69 ? -3.221 -4.810 14.296 1.00 94.19 69 LYS A CA 1
ATOM 531 C C . LYS A 1 69 ? -3.803 -5.852 15.242 1.00 94.19 69 LYS A C 1
ATOM 533 O O . LYS A 1 69 ? -3.827 -7.032 14.898 1.00 94.19 69 LYS A O 1
ATOM 538 N N . ARG A 1 70 ? -4.296 -5.427 16.410 1.00 95.00 70 ARG A N 1
ATOM 539 C CA . ARG A 1 70 ? -4.931 -6.319 17.386 1.00 95.00 70 ARG A CA 1
ATOM 540 C C . ARG A 1 70 ? -6.161 -6.996 16.786 1.00 95.00 70 ARG A C 1
ATOM 542 O O . ARG A 1 70 ? -6.258 -8.213 16.865 1.00 95.00 70 ARG A O 1
ATOM 549 N N . VAL A 1 71 ? -7.059 -6.228 16.165 1.00 94.25 71 VAL A N 1
ATOM 550 C CA . VAL A 1 71 ? -8.298 -6.770 15.578 1.00 94.25 71 VAL A CA 1
ATOM 551 C C . VAL A 1 71 ? -8.046 -7.558 14.290 1.00 94.25 71 VAL A C 1
ATOM 553 O O . VAL A 1 71 ? -8.713 -8.559 14.061 1.00 94.25 71 VAL A O 1
ATOM 556 N N . SER A 1 72 ? -7.043 -7.182 13.489 1.00 90.00 72 SER A N 1
ATOM 557 C CA . SER A 1 72 ? -6.664 -7.918 12.273 1.00 90.00 72 SER A CA 1
ATOM 558 C C . SER A 1 72 ? -6.033 -9.279 12.562 1.00 90.00 72 SER A C 1
ATOM 560 O O . SER A 1 72 ? -6.080 -10.143 11.699 1.00 90.00 72 SER A O 1
ATOM 562 N N . SER A 1 73 ? -5.429 -9.473 13.738 1.00 81.38 73 SER A N 1
ATOM 563 C CA . SER A 1 73 ? -4.783 -10.742 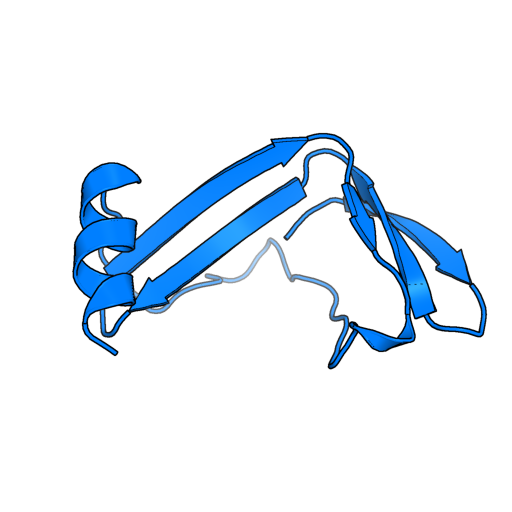14.114 1.00 81.38 73 SER A CA 1
ATOM 564 C C . SER A 1 73 ? -5.781 -11.820 14.560 1.00 81.38 73 SER A C 1
ATOM 566 O O . SER A 1 73 ? -5.375 -12.938 14.865 1.00 81.38 73 SER A O 1
ATOM 568 N N . ILE A 1 74 ? -7.063 -11.462 14.689 1.00 63.34 74 ILE A N 1
ATOM 569 C CA . ILE A 1 74 ? -8.144 -12.340 15.164 1.00 63.34 74 ILE A CA 1
ATOM 570 C C . ILE A 1 74 ? -8.896 -12.991 13.983 1.00 63.34 74 ILE A C 1
ATOM 572 O O . ILE A 1 74 ? -9.687 -13.911 14.195 1.00 63.34 74 ILE A O 1
ATOM 576 N N . LEU A 1 75 ? -8.626 -12.545 12.752 1.00 51.31 75 LEU A N 1
ATOM 577 C CA . LEU A 1 75 ? -9.104 -13.146 11.502 1.00 51.31 75 LEU A CA 1
ATOM 578 C C . LEU A 1 75 ? -8.060 -14.117 10.941 1.00 51.31 75 LEU A C 1
ATOM 580 O O . LEU A 1 75 ? -8.488 -15.161 10.403 1.00 51.31 75 LEU A O 1
#

Sequence (75 aa):
MGTLRSFDQFANAVLESACERVIVGDLYCDIPLGLYVIRGENVVLIGELDLEKEELPAHMTRVETAEIKRVSSIL

pLDDT: mean 94.53, std 7.12, range [51.31, 98.38]

Secondary structure (DSSP, 8-state):
--EEEEE-TT--EEEEEEEEEEEETTEEEEEEEEEEEE-GGG-S------TTS-SS-TT-EE--HHHHHHHHTT-

Nearest PDB structures (foldseek):
  6ppv-assembly1_A  TM=9.587E-01  e=2.322E-04  Schizosaccharomyces pombe 972h-
  4n0a-assembly1_F-2  TM=8.360E-01  e=3.673E-02  Saccharomyces cerevisiae S288C
  5xjl-assembly1_B  TM=8.421E-01  e=5.422E-02  Homo sapiens
  4pjo-assembly3_R  TM=8.242E-01  e=5.422E-02  Homo sapiens
  6ppv-assembly1_C  TM=8.009E-01  e=8.004E-02  Schizosaccharomyces pombe 972h-